Protein AF-A0A140LIT7-F1 (afdb_monomer)

Nearest PDB structures (foldseek):
  8ouo-assembly1_B  TM=9.540E-01  e=2.331E-11  Homo sapiens
  8ouo-assembly1_A  TM=9.708E-01  e=5.202E-11  Homo sapiens
  6nq0-assembly1_A  TM=9.451E-01  e=1.581E-10  Homo sapiens

Solvent-accessible surface area (backbone atoms only — not comparable to full-atom values): 8051 Å² total; per-residue (Å²): 135,86,79,90,81,84,84,71,87,75,78,80,79,56,64,70,60,55,54,53,50,56,51,51,55,50,52,52,53,49,56,52,52,52,50,53,54,51,27,62,7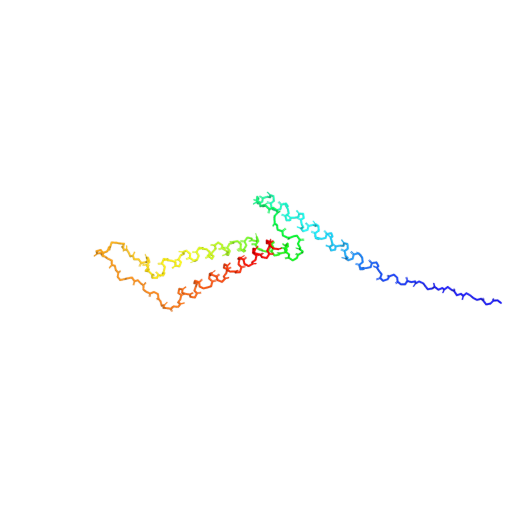6,67,76,52,81,95,74,64,56,91,44,78,71,43,51,52,50,50,56,51,56,69,26,72,64,48,49,49,52,54,53,47,43,55,50,50,56,61,54,44,61,40,55,38,90,78,34,62,71,53,100,47,90,49,82,92,73,48,67,85,64,61,78,72,66,88,60,58,62,57,52,54,49,51,52,44,50,50,54,48,51,50,51,50,51,51,52,52,64,42,71,108

Radius of gyration: 29.41 Å; Cα contacts (8 Å, |Δi|>4): 63; chains: 1; bounding box: 74×50×90 Å

Secondary structure (DSSP, 8-state):
-------------SHHHHHHHHHHHHHHHHHHHHHHHHHHHTT----S---HHHHHHHHHHTSHHHHHHHHHHHHHHHHHHHHSSSP---S---GGGPPPPP-PPTTHHHHHHHHHHHHHHHHHHHHHHHH-

Mean predicted aligned error: 12.33 Å

InterPro domains:
  IPR028798 Two pore channel protein 2 [PTHR46768] (1-128)

Organism: Mus musculus (NCBI:txid10090)

pLDDT: mean 79.19, std 14.29, range [39.69, 94.56]

Structure (mmCIF, N/CA/C/O backbone):
data_AF-A0A140LIT7-F1
#
_entry.id   AF-A0A140LIT7-F1
#
loop_
_atom_site.group_PDB
_atom_site.id
_atom_site.type_symbol
_atom_site.label_atom_id
_atom_site.label_alt_id
_atom_site.label_comp_id
_atom_site.label_asym_id
_atom_site.label_entity_id
_atom_site.label_seq_id
_atom_site.pdbx_PDB_ins_code
_atom_site.Cartn_x
_atom_site.Cartn_y
_atom_site.Cartn_z
_atom_site.occupancy
_atom_site.B_iso_or_equiv
_atom_site.auth_seq_id
_atom_site.auth_comp_id
_atom_site.auth_asym_id
_atom_site.auth_atom_id
_atom_site.pdbx_PDB_model_num
ATOM 1 N N . MET A 1 1 ? 48.992 -36.818 -58.466 1.00 42.44 1 MET A N 1
ATOM 2 C CA . MET A 1 1 ? 48.736 -35.624 -57.637 1.00 42.44 1 MET A CA 1
ATOM 3 C C . MET A 1 1 ? 47.280 -35.698 -57.217 1.00 42.44 1 MET A C 1
ATOM 5 O O . MET A 1 1 ? 46.411 -35.496 -58.051 1.00 42.44 1 MET A O 1
ATOM 9 N N . ALA A 1 2 ? 47.063 -36.179 -55.991 1.00 39.69 2 ALA A N 1
ATOM 10 C CA . ALA A 1 2 ? 45.768 -36.333 -55.324 1.00 39.69 2 ALA A CA 1
ATOM 11 C C . ALA A 1 2 ? 45.186 -34.932 -55.035 1.00 39.69 2 ALA A C 1
ATOM 13 O O . ALA A 1 2 ? 45.958 -34.030 -54.724 1.00 39.69 2 ALA A O 1
ATOM 14 N N . ALA A 1 3 ? 43.950 -34.651 -55.447 1.00 46.25 3 ALA A N 1
ATOM 15 C CA . ALA A 1 3 ? 42.675 -34.910 -54.761 1.00 46.25 3 ALA A CA 1
ATOM 16 C C . ALA A 1 3 ? 42.315 -33.785 -53.773 1.00 46.25 3 ALA A C 1
ATOM 18 O O . ALA A 1 3 ? 43.120 -33.406 -52.928 1.00 46.25 3 ALA A O 1
ATOM 19 N N . GLU A 1 4 ? 41.111 -33.245 -53.980 1.00 55.69 4 GLU A N 1
ATOM 20 C CA . GLU A 1 4 ? 40.442 -32.200 -53.207 1.00 55.69 4 GLU A CA 1
ATOM 21 C C . GLU A 1 4 ? 40.430 -32.457 -51.704 1.00 55.69 4 GLU A C 1
ATOM 23 O O . GLU A 1 4 ? 40.088 -33.553 -51.283 1.00 55.69 4 GLU A O 1
ATOM 28 N N . GLU A 1 5 ? 40.632 -31.399 -50.920 1.00 47.94 5 GLU A N 1
ATOM 29 C CA . GLU A 1 5 ? 40.141 -31.312 -49.545 1.00 47.94 5 GLU A CA 1
ATOM 30 C C . GLU A 1 5 ? 39.648 -29.871 -49.317 1.00 47.94 5 GLU A C 1
ATOM 32 O O . GLU A 1 5 ? 40.425 -28.962 -49.019 1.00 47.94 5 GLU A O 1
ATOM 37 N N . GLN A 1 6 ? 38.344 -29.642 -49.494 1.00 63.00 6 GLN A N 1
ATOM 38 C CA . GLN A 1 6 ? 37.673 -28.496 -48.881 1.00 63.00 6 GLN A CA 1
ATOM 39 C C . GLN A 1 6 ? 37.558 -28.731 -47.371 1.00 63.00 6 GLN A C 1
ATOM 41 O O . GLN A 1 6 ? 36.971 -29.740 -46.976 1.00 63.00 6 GLN A O 1
ATOM 46 N N . PRO A 1 7 ? 37.966 -27.790 -46.502 1.00 47.03 7 PRO A N 1
ATOM 47 C CA . PRO A 1 7 ? 37.536 -27.810 -45.124 1.00 47.03 7 PRO A CA 1
ATOM 48 C C . PRO A 1 7 ? 36.339 -26.873 -44.945 1.00 47.03 7 PRO A C 1
ATOM 50 O O . PRO A 1 7 ? 36.454 -25.654 -44.866 1.00 47.03 7 P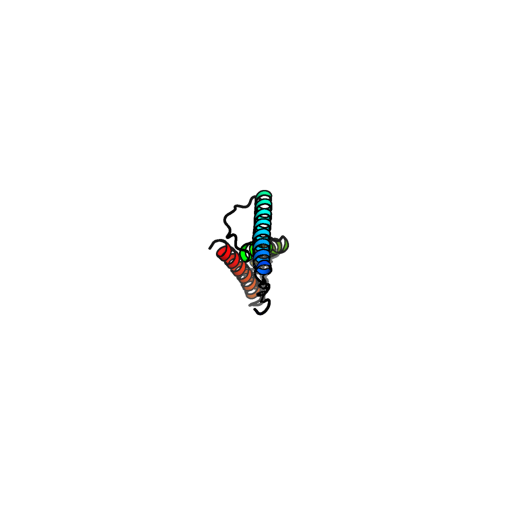RO A O 1
ATOM 53 N N . LEU A 1 8 ? 35.182 -27.523 -44.852 1.00 48.00 8 LEU A N 1
ATOM 54 C CA . LEU A 1 8 ? 34.275 -27.403 -43.715 1.00 48.00 8 LEU A CA 1
ATOM 55 C C . LEU A 1 8 ? 33.823 -25.989 -43.339 1.00 48.00 8 LEU A C 1
ATOM 57 O O . LEU A 1 8 ? 34.402 -25.311 -42.494 1.00 48.00 8 LEU A O 1
ATOM 61 N N . LEU A 1 9 ? 32.658 -25.665 -43.902 1.00 48.72 9 LEU A N 1
ATOM 62 C CA . LEU A 1 9 ? 31.570 -24.864 -43.344 1.00 48.72 9 LEU A CA 1
ATOM 63 C C . LEU A 1 9 ? 31.599 -24.858 -41.802 1.00 48.72 9 LEU A C 1
ATOM 65 O O . LEU A 1 9 ? 31.009 -25.705 -41.124 1.00 48.72 9 LEU A O 1
ATOM 69 N N . GLY A 1 10 ? 32.323 -23.877 -41.261 1.00 42.06 10 GLY A N 1
ATOM 70 C CA . GLY A 1 10 ? 32.333 -23.528 -39.854 1.00 42.06 10 GLY A CA 1
ATOM 71 C C . GLY A 1 10 ? 30.924 -23.129 -39.462 1.00 42.06 10 GLY A C 1
ATOM 72 O O . GLY A 1 10 ? 30.410 -22.091 -39.864 1.00 42.06 10 GLY A O 1
ATOM 73 N N . ARG A 1 11 ? 30.281 -24.021 -38.721 1.00 51.28 11 ARG A N 1
ATOM 74 C CA . ARG A 1 11 ? 28.965 -23.862 -38.126 1.00 51.28 11 ARG A CA 1
ATOM 75 C C . ARG A 1 11 ? 28.938 -22.598 -37.263 1.00 51.28 11 ARG A C 1
ATOM 77 O O . ARG A 1 11 ? 29.317 -22.645 -36.094 1.00 51.28 11 ARG A O 1
ATOM 84 N N . ASP A 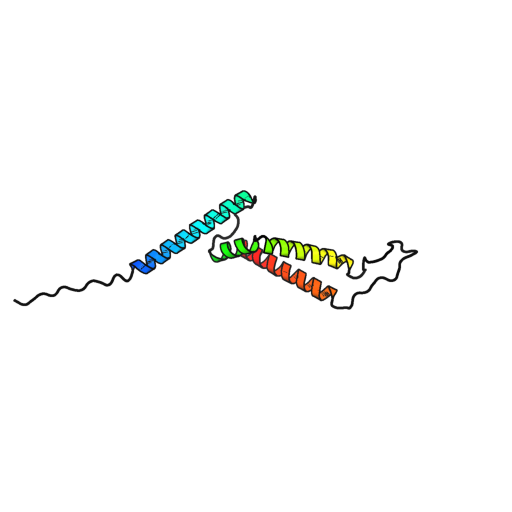1 12 ? 28.458 -21.502 -37.842 1.00 49.03 12 ASP A N 1
ATOM 85 C CA . ASP A 1 12 ? 28.126 -20.261 -37.148 1.00 49.03 12 ASP A CA 1
ATOM 86 C C . ASP A 1 12 ? 26.981 -20.537 -36.161 1.00 49.03 12 ASP A C 1
ATOM 88 O O . ASP A 1 12 ? 25.792 -20.506 -36.473 1.00 49.03 12 ASP A O 1
ATOM 92 N N . ARG A 1 13 ? 27.362 -20.953 -34.953 1.00 51.78 13 ARG A N 1
ATOM 93 C CA . ARG A 1 13 ? 26.491 -21.079 -33.778 1.00 51.78 13 ARG A CA 1
ATOM 94 C C . ARG A 1 13 ? 26.502 -19.784 -32.947 1.00 51.78 13 ARG A C 1
ATOM 96 O O . ARG A 1 13 ? 26.061 -19.812 -31.804 1.00 51.78 13 ARG A O 1
ATOM 103 N N . GLY A 1 14 ? 27.006 -18.673 -33.499 1.00 49.09 14 GLY A N 1
ATOM 104 C CA . GLY A 1 14 ? 27.176 -17.396 -32.796 1.00 49.09 14 GLY A CA 1
ATOM 105 C C . GLY A 1 14 ? 26.080 -16.367 -33.081 1.00 49.09 14 GLY A C 1
ATOM 106 O O . GLY A 1 14 ? 25.743 -15.578 -32.200 1.00 49.09 14 GLY A O 1
ATOM 107 N N . SER A 1 15 ? 25.461 -16.405 -34.265 1.00 52.78 15 SER A N 1
ATOM 108 C CA . SER A 1 15 ? 24.445 -15.417 -34.663 1.00 52.78 15 SER A CA 1
ATOM 109 C C . SER A 1 15 ? 23.175 -15.424 -33.788 1.00 52.78 15 SER A C 1
ATOM 111 O O . SER A 1 15 ? 22.635 -14.366 -33.467 1.00 52.78 15 SER A O 1
ATOM 113 N N . GLY A 1 16 ? 22.728 -16.595 -33.315 1.00 51.22 16 GLY A N 1
ATOM 114 C CA . GLY A 1 16 ? 21.489 -16.715 -32.529 1.00 51.22 16 GLY A CA 1
ATOM 115 C C . GLY A 1 16 ? 21.556 -16.099 -31.124 1.00 51.22 16 GLY A C 1
ATOM 116 O O . GLY A 1 16 ? 20.550 -15.608 -30.619 1.00 51.22 16 GLY A O 1
ATOM 117 N N . GLN A 1 17 ? 22.736 -16.080 -30.499 1.00 52.16 17 GLN A N 1
ATOM 118 C CA . GLN A 1 17 ? 22.905 -15.566 -29.136 1.00 52.16 17 GLN A CA 1
ATOM 119 C C . GLN A 1 17 ? 23.083 -14.039 -29.113 1.00 52.16 17 GLN A C 1
ATOM 121 O O . GLN A 1 17 ? 22.572 -13.377 -28.213 1.00 52.16 17 GLN A O 1
ATOM 126 N N . VAL A 1 18 ? 23.725 -13.469 -30.139 1.00 55.09 18 VAL A N 1
ATOM 127 C CA . VAL A 1 18 ? 23.879 -12.011 -30.300 1.00 55.09 18 VAL A CA 1
ATOM 128 C C . VAL A 1 18 ? 22.550 -11.350 -30.680 1.00 55.09 18 VAL A C 1
ATOM 130 O O . VAL A 1 18 ? 22.208 -10.310 -30.124 1.00 55.09 18 VAL A O 1
ATOM 133 N N . HIS A 1 19 ? 21.752 -11.983 -31.550 1.00 55.97 19 HIS A N 1
ATOM 134 C CA . HIS A 1 19 ? 20.404 -11.501 -31.876 1.00 55.97 19 HIS A CA 1
ATOM 135 C C . HIS A 1 19 ? 19.465 -11.515 -30.663 1.00 55.97 19 HIS A C 1
ATOM 137 O O . HIS A 1 19 ? 18.686 -10.583 -30.481 1.00 55.97 19 HIS A O 1
ATOM 143 N N . SER A 1 20 ? 19.554 -12.551 -29.821 1.00 61.50 20 SER A N 1
ATOM 144 C CA . SER A 1 20 ? 18.739 -12.645 -28.607 1.00 61.50 20 SER A CA 1
ATOM 145 C C . SER A 1 20 ? 19.114 -11.586 -27.565 1.00 61.50 20 SER A C 1
ATOM 147 O O . SER A 1 20 ? 18.227 -11.097 -26.873 1.00 61.50 20 SER A O 1
ATOM 149 N N . GLY A 1 21 ? 20.398 -11.225 -27.454 1.00 66.25 21 GLY A N 1
ATOM 150 C CA . GLY A 1 21 ? 20.858 -10.155 -26.559 1.00 66.25 21 GLY A CA 1
ATOM 151 C C . GLY A 1 21 ? 20.438 -8.765 -27.039 1.00 66.25 21 GLY A C 1
ATOM 152 O O . GLY A 1 21 ? 19.884 -7.994 -26.266 1.00 66.25 21 GLY A O 1
ATOM 153 N N . ALA A 1 22 ? 20.597 -8.481 -28.335 1.00 72.12 22 ALA A N 1
ATOM 154 C CA . ALA A 1 22 ? 20.180 -7.204 -28.918 1.00 72.12 22 ALA A CA 1
ATOM 155 C C . ALA A 1 22 ? 18.659 -6.978 -28.830 1.00 72.12 22 ALA A C 1
ATOM 157 O O . ALA A 1 22 ? 18.214 -5.855 -28.603 1.00 72.12 22 ALA A O 1
ATOM 158 N N . ALA A 1 23 ? 17.861 -8.041 -28.973 1.00 75.62 23 ALA A N 1
ATOM 159 C CA . ALA A 1 23 ? 16.414 -7.970 -28.782 1.00 75.62 23 ALA A CA 1
ATOM 160 C C . ALA A 1 23 ? 16.037 -7.670 -27.319 1.00 75.62 23 ALA A C 1
ATOM 162 O O . ALA A 1 23 ? 15.164 -6.840 -27.082 1.00 75.62 23 ALA A O 1
ATOM 163 N N . ALA A 1 24 ? 16.720 -8.287 -26.348 1.00 75.94 24 ALA A N 1
ATOM 164 C CA . ALA A 1 24 ? 16.489 -8.030 -24.927 1.00 75.94 24 ALA A CA 1
ATOM 165 C C . ALA A 1 24 ? 16.862 -6.589 -24.530 1.00 75.94 24 ALA A C 1
ATOM 167 O O . ALA A 1 24 ? 16.095 -5.923 -23.840 1.00 75.94 24 ALA A O 1
ATOM 168 N N . ASP A 1 25 ? 17.990 -6.071 -25.022 1.00 80.81 25 ASP A N 1
ATOM 169 C CA . ASP A 1 25 ? 18.402 -4.681 -24.780 1.00 80.81 25 ASP A CA 1
ATOM 170 C C . ASP A 1 25 ? 17.421 -3.673 -25.404 1.00 80.81 25 ASP A C 1
ATOM 172 O O . ASP A 1 25 ? 17.134 -2.618 -24.828 1.00 80.81 25 ASP A O 1
ATOM 176 N N . GLN A 1 26 ? 16.862 -4.009 -26.571 1.00 86.31 26 GLN A N 1
ATOM 177 C CA . GLN A 1 26 ? 15.830 -3.206 -27.220 1.00 86.31 26 GLN A CA 1
ATOM 178 C C . GLN A 1 26 ? 14.516 -3.212 -26.424 1.00 86.31 26 GLN A C 1
ATOM 180 O O . GLN A 1 26 ? 13.902 -2.155 -26.279 1.00 86.31 26 GLN A O 1
ATOM 185 N N . GLU A 1 27 ? 14.090 -4.357 -25.881 1.00 85.50 27 GLU A N 1
ATOM 186 C CA . GLU A 1 27 ? 12.912 -4.432 -25.003 1.00 85.50 27 GLU A CA 1
ATOM 187 C C . GLU A 1 27 ? 13.094 -3.597 -23.729 1.00 85.50 27 GLU A C 1
ATOM 189 O O . GLU A 1 27 ? 12.194 -2.837 -23.370 1.00 85.50 27 GLU A O 1
ATOM 194 N N . LEU A 1 28 ? 14.278 -3.629 -23.108 1.00 84.44 28 LEU A N 1
ATOM 195 C CA . LEU A 1 28 ? 14.582 -2.789 -21.943 1.00 84.44 28 LEU A CA 1
ATOM 196 C C . LEU A 1 28 ? 14.528 -1.291 -22.269 1.00 84.44 28 LEU A C 1
ATOM 198 O O . LEU A 1 28 ? 13.980 -0.510 -21.488 1.00 84.44 28 LEU A O 1
ATOM 202 N N . CYS A 1 29 ? 15.041 -0.884 -23.436 1.00 86.75 29 CYS A N 1
ATOM 203 C CA . CYS A 1 29 ? 14.913 0.497 -23.910 1.00 86.75 29 CYS A CA 1
ATOM 204 C C . CYS A 1 29 ? 13.446 0.918 -24.076 1.00 86.75 29 CYS A C 1
ATOM 206 O O . CYS A 1 29 ? 13.086 2.052 -23.749 1.00 86.75 29 CYS A O 1
ATOM 208 N N . ILE A 1 30 ? 12.593 0.019 -24.577 1.00 89.31 30 ILE A N 1
ATOM 209 C CA . ILE A 1 30 ? 11.160 0.282 -24.746 1.00 89.31 30 ILE A CA 1
ATOM 210 C C . ILE A 1 30 ? 10.478 0.423 -23.381 1.00 89.31 30 ILE A C 1
ATOM 212 O O . ILE A 1 30 ? 9.758 1.399 -23.167 1.00 89.31 30 ILE A O 1
ATOM 216 N N . ASP A 1 31 ? 10.730 -0.494 -22.446 1.00 87.69 31 ASP A N 1
ATOM 217 C CA . ASP A 1 31 ? 10.145 -0.450 -21.101 1.00 87.69 31 ASP A CA 1
ATOM 218 C C . ASP A 1 31 ? 10.530 0.831 -20.354 1.00 87.69 31 ASP A C 1
ATOM 220 O O . ASP A 1 31 ? 9.683 1.485 -19.738 1.00 87.69 31 ASP A O 1
ATOM 224 N N . GLN A 1 32 ? 11.791 1.246 -20.472 1.00 88.69 32 GLN A N 1
ATOM 225 C CA . GLN A 1 32 ? 12.268 2.500 -19.903 1.00 88.69 32 GLN A CA 1
ATOM 226 C C . GLN A 1 32 ? 11.545 3.716 -20.506 1.00 88.69 32 GLN A C 1
ATOM 228 O O . GLN A 1 32 ? 11.108 4.607 -19.773 1.00 88.69 32 GLN A O 1
ATOM 233 N N . ALA A 1 33 ? 11.391 3.760 -21.834 1.00 91.00 33 ALA A N 1
ATOM 234 C CA . ALA A 1 33 ? 10.699 4.854 -22.512 1.00 91.00 33 ALA A CA 1
ATOM 235 C C . ALA A 1 33 ? 9.224 4.952 -22.086 1.00 91.00 33 ALA A C 1
ATOM 237 O O . ALA A 1 33 ? 8.721 6.053 -21.851 1.00 91.00 33 ALA A O 1
ATOM 238 N N . VAL A 1 34 ? 8.541 3.812 -21.937 1.00 89.75 34 VAL A N 1
ATOM 239 C CA . VAL A 1 34 ? 7.152 3.756 -21.459 1.00 89.75 34 VAL A CA 1
ATOM 240 C C . VAL A 1 34 ? 7.039 4.315 -20.042 1.00 89.75 34 VAL A C 1
ATOM 242 O O . VAL A 1 34 ? 6.170 5.152 -19.790 1.00 89.75 34 VAL A O 1
ATOM 245 N N . VAL A 1 35 ? 7.934 3.909 -19.137 1.00 87.69 35 VAL A N 1
ATOM 246 C CA . VAL A 1 35 ? 7.937 4.388 -17.747 1.00 87.69 35 VAL A CA 1
ATOM 247 C C . VAL A 1 35 ? 8.164 5.900 -17.671 1.00 87.69 35 VAL A C 1
ATOM 249 O O . VAL A 1 35 ? 7.452 6.577 -16.937 1.00 87.69 35 VAL A O 1
ATOM 252 N N . PHE A 1 36 ? 9.067 6.469 -18.474 1.00 88.62 36 PHE A N 1
ATOM 253 C CA . PHE A 1 36 ? 9.279 7.923 -18.493 1.00 88.62 36 PHE A CA 1
ATOM 254 C C . PHE A 1 36 ? 8.066 8.711 -18.983 1.00 88.62 36 PHE A C 1
ATOM 256 O O . PHE A 1 36 ? 7.754 9.767 -18.431 1.00 88.62 36 PHE A O 1
ATOM 263 N N . ILE A 1 37 ? 7.367 8.211 -20.004 1.00 91.06 37 ILE A N 1
ATOM 264 C CA . ILE A 1 37 ? 6.137 8.848 -20.484 1.00 91.06 37 ILE A CA 1
ATOM 265 C C . ILE A 1 37 ? 5.054 8.773 -19.401 1.00 91.06 37 ILE A C 1
ATOM 267 O O . ILE A 1 37 ? 4.373 9.765 -19.140 1.00 91.06 37 ILE A O 1
ATOM 271 N N . GLU A 1 38 ? 4.904 7.622 -18.745 1.00 89.62 38 GLU A N 1
ATOM 272 C CA . GLU A 1 38 ? 3.928 7.443 -17.670 1.00 89.62 38 GLU A CA 1
ATOM 273 C C . GLU A 1 38 ? 4.226 8.347 -16.463 1.00 89.62 38 GLU A C 1
ATOM 275 O O . GLU A 1 38 ? 3.312 8.981 -15.929 1.00 89.62 38 GLU A O 1
ATOM 280 N N . ASP A 1 39 ? 5.497 8.479 -16.086 1.00 88.88 39 ASP A N 1
ATOM 281 C CA . ASP A 1 39 ? 5.951 9.364 -15.012 1.00 88.88 39 ASP A CA 1
ATOM 282 C C . ASP A 1 39 ? 5.701 10.835 -15.337 1.00 88.88 39 ASP A C 1
ATOM 284 O O . ASP A 1 39 ? 5.239 11.586 -14.475 1.00 88.88 39 ASP A O 1
ATOM 288 N N . ALA A 1 40 ? 5.929 11.242 -16.588 1.00 90.19 40 ALA A N 1
ATOM 289 C CA . ALA A 1 40 ? 5.641 12.595 -17.048 1.00 90.19 40 ALA A CA 1
ATOM 290 C C . ALA A 1 40 ? 4.138 12.914 -16.992 1.00 90.19 40 ALA A C 1
ATOM 292 O O . ALA A 1 40 ? 3.755 14.002 -16.566 1.00 90.19 40 ALA A O 1
ATOM 293 N N . ILE A 1 41 ? 3.277 11.959 -17.365 1.00 90.94 41 ILE A N 1
ATOM 294 C CA . ILE A 1 41 ? 1.814 12.114 -17.291 1.00 90.94 41 ILE A CA 1
ATOM 295 C C . ILE A 1 41 ? 1.339 12.182 -15.834 1.00 90.94 41 ILE A C 1
ATOM 297 O O . ILE A 1 41 ? 0.411 12.925 -15.514 1.00 90.94 41 ILE A O 1
ATOM 301 N N . LYS A 1 42 ? 1.959 11.401 -14.945 1.00 86.94 42 LYS A N 1
ATOM 302 C CA . LYS A 1 42 ? 1.563 11.281 -13.535 1.00 86.94 42 LYS A CA 1
ATOM 303 C C . LYS A 1 42 ? 2.364 12.186 -12.588 1.00 86.94 42 LYS A C 1
ATOM 305 O O . LYS A 1 42 ? 2.239 12.042 -11.374 1.00 86.94 42 LYS A O 1
ATOM 310 N N . TYR A 1 43 ? 3.133 13.135 -13.128 1.00 87.06 43 TYR A N 1
ATOM 311 C CA . TYR A 1 43 ? 3.932 14.119 -12.383 1.00 87.06 43 TYR A CA 1
ATOM 312 C C . TYR A 1 43 ? 4.880 13.499 -11.347 1.00 87.06 43 TYR A C 1
ATOM 314 O O . TYR A 1 43 ? 4.990 13.976 -10.215 1.00 87.06 43 TYR A O 1
ATOM 322 N N . ARG A 1 44 ? 5.573 12.425 -11.725 1.00 83.50 44 ARG A N 1
ATOM 323 C CA . ARG A 1 44 ? 6.518 11.728 -10.852 1.00 83.50 44 ARG A CA 1
ATOM 324 C C . ARG A 1 44 ? 7.970 12.017 -11.241 1.00 83.50 44 ARG A C 1
ATOM 326 O O . ARG A 1 44 ? 8.296 12.204 -12.407 1.00 83.50 44 ARG A O 1
ATOM 333 N N . SER A 1 45 ? 8.849 12.071 -10.242 1.00 82.62 45 SER A N 1
ATOM 334 C CA . SER A 1 45 ? 10.288 12.285 -10.418 1.00 82.62 45 SER A CA 1
ATOM 335 C C . SER A 1 45 ? 11.033 11.010 -10.833 1.00 82.62 45 SER A C 1
ATOM 337 O O . SER A 1 45 ? 10.794 9.942 -10.272 1.00 82.62 45 SER A O 1
ATOM 339 N N . ILE A 1 46 ? 12.023 11.156 -11.717 1.00 78.31 46 ILE A N 1
ATOM 340 C CA . ILE A 1 46 ? 12.857 10.069 -12.253 1.00 78.31 46 ILE A CA 1
ATOM 341 C C . ILE A 1 46 ? 14.050 9.802 -11.316 1.00 78.31 46 ILE A C 1
ATOM 343 O O . ILE A 1 46 ? 15.175 10.206 -11.596 1.00 78.31 46 ILE A O 1
ATOM 347 N N . TYR A 1 47 ? 13.804 9.187 -10.158 1.00 72.81 47 TYR A N 1
ATOM 348 C CA . TYR A 1 47 ? 14.856 8.859 -9.176 1.00 72.81 47 TYR A CA 1
ATOM 349 C C . TYR A 1 47 ? 14.851 7.372 -8.770 1.00 72.81 47 TYR A C 1
ATOM 351 O O . TYR A 1 47 ? 15.200 7.035 -7.643 1.00 72.81 47 TYR A O 1
ATOM 359 N N . HIS A 1 48 ? 14.436 6.484 -9.680 1.00 76.38 48 HIS A N 1
ATOM 360 C CA . HIS A 1 48 ? 14.361 5.035 -9.461 1.00 76.38 48 HIS A CA 1
ATOM 361 C C . HIS A 1 48 ? 15.447 4.279 -10.250 1.00 76.38 48 HIS A C 1
ATOM 363 O O . HIS A 1 48 ? 15.902 4.729 -11.304 1.00 76.38 48 HIS A O 1
ATOM 369 N N . ARG A 1 49 ? 15.868 3.107 -9.756 1.00 76.06 49 ARG A N 1
ATOM 370 C CA . ARG A 1 49 ? 16.853 2.235 -10.424 1.00 76.06 49 ARG A CA 1
ATOM 371 C C . ARG A 1 49 ? 16.272 1.622 -11.711 1.00 76.06 49 ARG A C 1
ATOM 373 O O . ARG A 1 49 ? 15.217 0.993 -11.670 1.00 76.06 49 ARG A O 1
ATOM 380 N N . MET A 1 50 ? 16.986 1.742 -12.834 1.00 75.94 50 MET A N 1
ATOM 381 C CA . MET A 1 50 ? 16.570 1.275 -14.175 1.00 75.94 50 MET A CA 1
ATOM 382 C C . MET A 1 50 ? 17.002 -0.172 -14.490 1.00 75.94 50 MET A C 1
ATOM 384 O O . MET A 1 50 ? 17.569 -0.457 -15.540 1.00 75.94 50 MET A O 1
ATOM 388 N N . ASP A 1 51 ? 16.785 -1.093 -13.555 1.00 80.94 51 ASP A N 1
ATOM 389 C CA . ASP A 1 51 ? 17.041 -2.524 -13.779 1.00 80.94 51 ASP A CA 1
ATOM 390 C C . ASP A 1 51 ? 15.755 -3.219 -14.262 1.00 80.94 51 ASP A C 1
ATOM 392 O O . ASP A 1 51 ? 14.661 -2.811 -13.865 1.00 80.94 51 ASP A O 1
ATOM 396 N N . ALA A 1 52 ? 15.853 -4.288 -15.056 1.00 76.31 52 ALA A N 1
ATOM 397 C CA . ALA A 1 52 ? 14.692 -4.988 -15.630 1.00 76.31 52 ALA A CA 1
ATOM 398 C C . ALA A 1 52 ? 13.684 -5.427 -14.549 1.00 76.31 52 ALA A C 1
ATOM 400 O O . ALA A 1 52 ? 12.474 -5.220 -14.657 1.00 76.31 52 ALA A O 1
ATOM 401 N N . GLY A 1 53 ? 14.201 -5.974 -13.443 1.00 79.88 53 GLY A N 1
ATOM 402 C CA . GLY A 1 53 ? 13.385 -6.362 -12.290 1.00 79.88 53 GLY A CA 1
ATOM 403 C C . GLY A 1 53 ? 12.821 -5.170 -11.510 1.00 79.88 53 GLY A C 1
ATOM 404 O O . GLY A 1 53 ? 11.732 -5.268 -10.947 1.00 79.88 53 GLY A O 1
ATOM 405 N N . SER A 1 54 ? 13.531 -4.040 -11.500 1.00 80.56 54 SER A N 1
ATOM 406 C CA . SER A 1 54 ? 13.103 -2.811 -10.823 1.00 80.56 54 SER A CA 1
ATOM 407 C C . SER A 1 54 ? 11.952 -2.138 -11.573 1.00 80.56 54 SER A C 1
ATOM 409 O O . SER A 1 54 ? 10.946 -1.800 -10.957 1.00 80.56 54 SER A O 1
ATOM 411 N N . LEU A 1 55 ? 12.035 -2.046 -12.906 1.00 82.25 55 LEU A N 1
ATOM 412 C CA . LEU A 1 55 ? 10.958 -1.522 -13.757 1.00 82.25 55 LEU A CA 1
ATOM 413 C C . LEU A 1 55 ? 9.682 -2.364 -13.636 1.00 82.25 55 LEU A C 1
ATOM 415 O O . LEU A 1 55 ? 8.580 -1.821 -13.531 1.00 82.25 55 LEU A O 1
ATOM 419 N N . TRP A 1 56 ? 9.816 -3.693 -13.585 1.00 83.19 56 TRP A N 1
ATOM 420 C CA . TRP A 1 56 ? 8.669 -4.576 -13.377 1.00 83.19 56 TRP A CA 1
ATOM 421 C C . TRP A 1 56 ? 8.009 -4.353 -12.009 1.00 83.19 56 TRP A C 1
ATOM 423 O O . TRP A 1 56 ? 6.787 -4.191 -11.928 1.00 83.19 56 TRP A O 1
ATOM 433 N N . LEU A 1 57 ? 8.815 -4.288 -10.942 1.00 82.81 57 LEU A N 1
ATOM 434 C CA . LEU A 1 57 ? 8.337 -4.031 -9.583 1.00 82.81 57 LEU A CA 1
ATOM 435 C C . LEU A 1 57 ? 7.666 -2.657 -9.480 1.00 82.81 57 LEU A C 1
ATOM 437 O O . LEU A 1 57 ? 6.599 -2.540 -8.885 1.00 82.81 57 LEU A O 1
ATOM 441 N N . TYR A 1 58 ? 8.258 -1.643 -10.106 1.00 83.81 58 TYR A N 1
ATOM 442 C CA . TYR A 1 58 ? 7.751 -0.280 -10.175 1.00 83.81 58 TYR A CA 1
ATOM 443 C C . TYR A 1 58 ? 6.374 -0.214 -10.843 1.00 83.81 58 TYR A C 1
ATOM 445 O O . TYR A 1 58 ? 5.427 0.373 -10.308 1.00 83.81 58 TYR A O 1
ATOM 453 N N . ARG A 1 59 ? 6.229 -0.891 -11.987 1.00 84.12 59 ARG A N 1
ATOM 454 C CA . ARG A 1 59 ? 4.971 -0.942 -12.738 1.00 84.12 59 ARG A CA 1
ATOM 455 C C . ARG A 1 59 ? 3.881 -1.699 -11.978 1.00 84.12 59 ARG A C 1
ATOM 457 O O . ARG A 1 59 ? 2.718 -1.298 -12.001 1.00 84.12 59 ARG A O 1
ATOM 464 N N . TRP A 1 60 ? 4.248 -2.761 -11.258 1.00 84.19 60 TRP A N 1
ATOM 465 C CA . TRP A 1 60 ? 3.330 -3.477 -10.371 1.00 84.19 60 TRP A CA 1
ATOM 466 C C . TRP A 1 60 ? 2.920 -2.625 -9.163 1.00 84.19 60 TRP A C 1
ATOM 468 O O . TRP A 1 60 ? 1.727 -2.475 -8.896 1.00 84.19 60 TRP A O 1
ATOM 478 N N . TYR A 1 61 ? 3.888 -1.999 -8.491 1.00 86.31 61 TYR A N 1
ATOM 479 C CA . TYR A 1 61 ? 3.677 -1.139 -7.328 1.00 86.31 61 TYR A CA 1
ATOM 480 C C . TYR A 1 61 ? 2.745 0.032 -7.644 1.00 86.31 61 TYR A C 1
ATOM 482 O O . TYR A 1 61 ? 1.828 0.339 -6.881 1.00 86.31 61 TYR A O 1
ATOM 490 N N . TYR A 1 62 ? 2.935 0.654 -8.808 1.00 85.06 62 TYR A N 1
ATOM 491 C CA . TYR A 1 6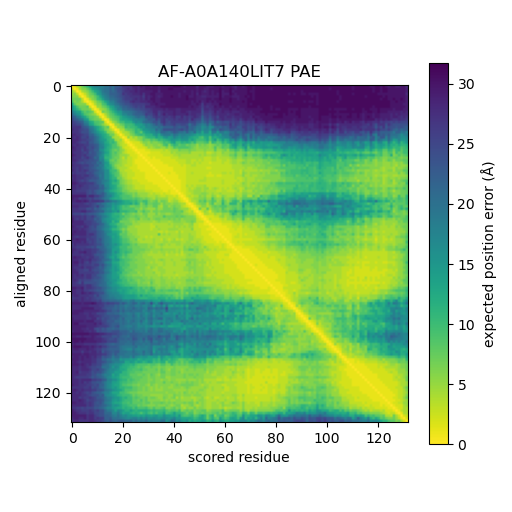2 ? 2.118 1.781 -9.235 1.00 85.06 62 TYR A CA 1
ATOM 492 C C . TYR A 1 62 ? 0.844 1.395 -9.9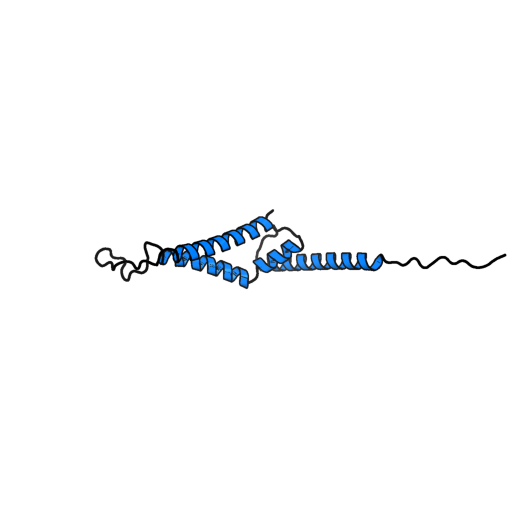87 1.00 85.06 62 TYR A C 1
ATOM 494 O O . TYR A 1 62 ? 0.117 2.272 -10.463 1.00 85.06 62 TYR A O 1
ATOM 502 N N . SER A 1 63 ? 0.526 0.102 -10.051 1.00 87.31 63 SER A N 1
ATOM 503 C CA . SER A 1 63 ? -0.751 -0.356 -10.579 1.00 87.31 63 SER A CA 1
ATOM 504 C C . SER A 1 63 ? -1.918 0.206 -9.759 1.00 87.31 63 SER A C 1
ATOM 506 O O . SER A 1 63 ? -1.847 0.363 -8.537 1.00 87.31 63 SER A O 1
ATOM 508 N N . ASN A 1 64 ? -3.043 0.465 -10.432 1.00 89.12 64 ASN A N 1
ATOM 509 C CA . ASN A 1 64 ? -4.260 0.954 -9.776 1.00 89.12 64 ASN A CA 1
ATOM 510 C C . ASN A 1 64 ? -4.730 0.031 -8.642 1.00 89.12 64 ASN A C 1
ATOM 512 O O . ASN A 1 64 ? -5.331 0.494 -7.676 1.00 89.12 64 ASN A O 1
ATOM 516 N N . VAL A 1 65 ? -4.477 -1.275 -8.758 1.00 88.75 65 VAL A N 1
ATOM 517 C CA . VAL A 1 65 ? -4.855 -2.255 -7.737 1.00 88.75 65 VAL A CA 1
ATOM 518 C C . VAL A 1 65 ? -3.982 -2.088 -6.498 1.00 88.75 65 VAL A C 1
ATOM 520 O O . VAL A 1 65 ? -4.528 -1.901 -5.416 1.00 88.75 65 VAL A O 1
ATOM 523 N N . CYS A 1 66 ? -2.653 -2.074 -6.647 1.00 88.19 66 CYS A N 1
ATOM 524 C CA . CYS A 1 66 ? -1.734 -1.892 -5.521 1.00 88.19 66 CYS A CA 1
ATOM 525 C C . CYS A 1 66 ? -1.965 -0.558 -4.802 1.00 88.19 66 CYS A C 1
ATOM 527 O O . CYS A 1 66 ? -2.067 -0.540 -3.578 1.00 88.19 66 CYS A O 1
ATOM 529 N N . GLN A 1 67 ? -2.161 0.538 -5.542 1.00 90.19 67 GLN A N 1
ATOM 530 C CA . GLN A 1 67 ? -2.479 1.836 -4.939 1.00 90.19 67 GLN A CA 1
ATOM 531 C C . GLN A 1 67 ? -3.801 1.826 -4.161 1.00 90.19 67 GLN A C 1
ATOM 533 O O . GL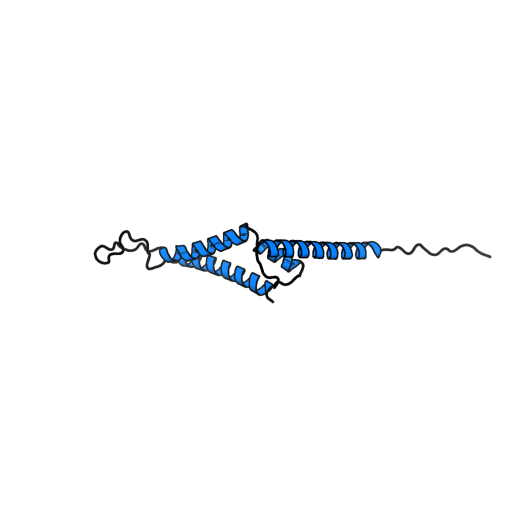N A 1 67 ? -3.870 2.360 -3.055 1.00 90.19 67 GLN A O 1
ATOM 538 N N . ARG A 1 68 ? -4.857 1.208 -4.711 1.00 94.38 68 ARG A N 1
ATOM 539 C CA . ARG A 1 68 ? -6.145 1.081 -4.008 1.00 94.38 68 ARG A CA 1
ATOM 540 C C . ARG A 1 68 ? -6.021 0.231 -2.754 1.00 94.38 68 ARG A C 1
ATOM 542 O O . ARG A 1 68 ? -6.607 0.589 -1.741 1.00 94.38 68 ARG A O 1
ATOM 549 N N . VAL A 1 69 ? -5.266 -0.865 -2.817 1.00 91.81 69 VAL A N 1
ATOM 550 C CA . VAL A 1 69 ? -5.010 -1.725 -1.657 1.00 91.81 69 VAL A CA 1
ATOM 551 C C . VAL A 1 69 ? -4.264 -0.944 -0.578 1.00 91.81 69 VAL A C 1
ATOM 553 O O . VAL A 1 69 ? -4.709 -0.943 0.561 1.00 91.81 69 VAL A O 1
ATOM 556 N N . LEU A 1 70 ? -3.205 -0.206 -0.921 1.00 91.56 70 LEU A N 1
ATOM 557 C CA . LEU A 1 70 ? -2.484 0.641 0.038 1.00 91.56 70 LEU A CA 1
ATOM 558 C C . LEU A 1 70 ? -3.398 1.696 0.674 1.00 91.56 70 LEU A C 1
ATOM 560 O O . LEU A 1 70 ? -3.422 1.833 1.895 1.00 91.56 70 LEU A O 1
ATOM 564 N N . GLY A 1 71 ? -4.204 2.390 -0.134 1.00 93.25 71 GLY A N 1
ATOM 565 C CA . GLY A 1 71 ? -5.202 3.338 0.367 1.00 93.25 71 GLY A CA 1
ATOM 566 C C . GLY A 1 71 ? -6.230 2.681 1.293 1.00 93.25 71 GLY A C 1
ATOM 567 O O . GLY A 1 71 ? -6.591 3.246 2.322 1.00 93.25 71 GLY A O 1
ATOM 568 N N . PHE A 1 72 ? -6.657 1.460 0.968 1.00 94.19 72 PHE A N 1
ATOM 569 C CA . PHE A 1 72 ? -7.563 0.676 1.799 1.00 94.19 72 PHE A CA 1
ATOM 570 C C . PHE A 1 72 ? -6.925 0.256 3.129 1.00 94.19 72 PHE A C 1
ATOM 572 O O . PHE A 1 72 ? -7.584 0.350 4.156 1.00 94.19 72 PHE A O 1
ATOM 579 N N . ILE A 1 73 ? -5.649 -0.141 3.146 1.00 94.00 73 ILE A N 1
ATOM 580 C CA . ILE A 1 73 ? -4.923 -0.468 4.385 1.00 94.00 73 ILE A CA 1
ATOM 581 C C . ILE A 1 73 ? -4.766 0.773 5.276 1.00 94.00 73 ILE A C 1
ATOM 583 O O . ILE A 1 73 ? -4.984 0.684 6.483 1.00 94.00 73 ILE A O 1
ATOM 587 N N . ILE A 1 74 ? -4.468 1.945 4.696 1.00 94.12 74 ILE A N 1
ATOM 588 C CA . ILE A 1 74 ? -4.447 3.222 5.435 1.00 94.12 74 ILE A CA 1
ATOM 589 C C . ILE A 1 74 ? -5.828 3.515 6.034 1.00 94.12 74 ILE A C 1
ATOM 591 O O . ILE A 1 74 ? -5.950 3.866 7.203 1.00 94.12 74 ILE A O 1
ATOM 595 N N . PHE A 1 75 ? -6.890 3.351 5.251 1.00 94.56 75 PHE A N 1
ATOM 596 C CA . PHE A 1 75 ? -8.246 3.519 5.760 1.00 94.56 75 PHE A CA 1
ATOM 597 C C . PHE A 1 75 ? -8.559 2.528 6.895 1.00 94.56 75 PHE A C 1
ATOM 599 O O . PHE A 1 75 ? -9.144 2.915 7.905 1.00 94.56 75 PHE A O 1
ATOM 606 N N . LEU A 1 76 ? -8.124 1.272 6.757 1.00 93.00 76 LEU A N 1
ATOM 607 C CA . LEU A 1 76 ? -8.344 0.207 7.731 1.00 93.00 76 LEU A CA 1
ATOM 608 C C . LEU A 1 76 ? -7.647 0.497 9.068 1.00 93.00 76 LEU A C 1
ATOM 610 O O . LEU A 1 76 ? -8.270 0.343 10.113 1.00 93.00 76 LEU A O 1
ATOM 614 N N . ILE A 1 77 ? -6.394 0.961 9.058 1.00 92.56 77 ILE A N 1
ATOM 615 C CA . ILE A 1 77 ? -5.688 1.305 10.303 1.00 92.56 77 ILE A CA 1
ATOM 616 C C . ILE A 1 77 ? -6.324 2.522 10.993 1.00 92.56 77 ILE A C 1
ATOM 618 O O . ILE A 1 77 ? -6.470 2.544 12.211 1.00 92.56 77 ILE A O 1
ATOM 622 N N . LEU A 1 78 ? -6.787 3.509 10.220 1.00 92.44 78 LEU A N 1
ATOM 623 C CA . LEU A 1 78 ? -7.446 4.693 10.774 1.00 92.44 78 LEU A CA 1
ATOM 624 C C . LEU A 1 78 ? -8.827 4.372 11.357 1.00 92.44 78 LEU A C 1
ATOM 626 O O . LEU A 1 78 ? -9.196 4.940 12.384 1.00 92.44 78 LEU A O 1
ATOM 630 N N . ILE A 1 79 ? -9.597 3.472 10.734 1.00 91.44 79 ILE A N 1
ATOM 631 C CA . ILE A 1 79 ? -10.902 3.075 11.278 1.00 91.44 79 ILE A CA 1
ATOM 632 C C . ILE A 1 79 ? -10.759 2.167 12.506 1.00 91.44 79 ILE A C 1
ATOM 634 O O . ILE A 1 79 ? -11.602 2.217 13.403 1.00 91.44 79 ILE A O 1
ATOM 638 N N . LEU A 1 80 ? -9.678 1.382 12.581 1.00 90.56 80 LEU A N 1
ATOM 639 C CA . LEU A 1 80 ? -9.384 0.513 13.721 1.00 90.56 80 LEU A CA 1
ATOM 640 C C . LEU A 1 80 ? -9.249 1.309 15.027 1.00 90.56 80 LEU A C 1
ATOM 642 O O . LEU A 1 80 ? -9.770 0.876 16.054 1.00 90.56 80 LEU A O 1
ATOM 646 N N . ALA A 1 81 ? -8.703 2.528 14.963 1.00 88.25 81 ALA A N 1
ATOM 647 C CA . ALA A 1 81 ? -8.607 3.443 16.102 1.00 88.25 81 ALA A CA 1
ATOM 648 C C . ALA A 1 81 ? -9.970 3.798 16.740 1.00 88.25 81 ALA A C 1
ATOM 650 O O . ALA A 1 81 ? -10.034 4.143 17.917 1.00 88.25 81 ALA A O 1
ATOM 651 N N . PHE A 1 82 ? -11.084 3.703 16.000 1.00 87.38 82 PHE A N 1
ATOM 652 C CA . PHE A 1 82 ? -12.425 3.903 16.571 1.00 87.38 82 PHE A CA 1
ATOM 653 C C . PHE A 1 82 ? -12.941 2.672 17.332 1.00 87.38 82 PHE A C 1
ATOM 655 O O . PHE A 1 82 ? -13.831 2.804 18.179 1.00 87.38 82 PHE A O 1
ATOM 662 N N . VAL A 1 83 ? -12.421 1.486 17.006 1.00 86.19 83 VAL A N 1
ATOM 663 C CA . VAL A 1 83 ? -12.808 0.191 17.587 1.00 86.19 83 VAL A CA 1
ATOM 664 C C . VAL A 1 83 ? -11.939 -0.158 18.796 1.00 86.19 83 VAL A C 1
ATOM 666 O O . VAL A 1 83 ? -12.432 -0.778 19.738 1.00 86.19 83 VAL A O 1
ATOM 669 N N . GLU A 1 84 ? -10.669 0.243 18.779 1.00 84.81 84 GLU A N 1
ATOM 670 C CA . GLU A 1 84 ? -9.718 0.037 19.873 1.00 84.81 84 GLU A CA 1
ATOM 671 C C . GLU A 1 84 ? -10.135 0.707 21.182 1.00 84.81 84 GLU A C 1
ATOM 673 O O . GLU A 1 84 ? -10.962 1.613 21.211 1.00 84.81 84 GLU A O 1
ATOM 678 N N . VAL A 1 85 ? -9.565 0.238 22.295 1.00 80.38 85 VAL A N 1
ATOM 679 C CA . VAL A 1 85 ? -9.865 0.765 23.630 1.00 80.38 85 VAL A CA 1
ATOM 680 C C . VAL A 1 85 ? -9.095 2.076 23.848 1.00 80.38 85 VAL A C 1
ATOM 682 O O . VAL A 1 85 ? -7.867 2.057 23.798 1.00 80.38 85 VAL A O 1
ATOM 685 N N . PRO A 1 86 ? -9.766 3.199 24.177 1.00 75.12 86 PRO A N 1
ATOM 686 C CA . PRO A 1 86 ? -11.200 3.343 24.446 1.00 75.12 86 PRO A CA 1
ATOM 687 C C . PRO A 1 86 ? -12.060 3.420 23.172 1.00 75.12 86 PRO A C 1
ATOM 689 O O . PRO A 1 86 ? -11.893 4.327 22.360 1.00 75.12 86 PRO A O 1
ATOM 692 N N . SER A 1 87 ? -13.063 2.538 23.053 1.00 77.31 87 SER A N 1
ATOM 693 C CA . SER A 1 87 ? -13.908 2.475 21.853 1.00 77.31 87 SER A CA 1
ATOM 694 C C . SER A 1 87 ? -14.696 3.772 21.667 1.00 77.31 87 SER A C 1
ATOM 696 O O . SER A 1 87 ? -15.403 4.214 22.583 1.00 77.31 87 SER A O 1
ATOM 698 N N . SER A 1 88 ? -14.660 4.338 20.463 1.00 80.31 88 SER A N 1
ATOM 699 C CA . SER A 1 88 ? -15.422 5.542 20.099 1.00 80.31 88 SER A CA 1
ATOM 700 C C . SER A 1 88 ? -16.882 5.243 19.725 1.00 80.31 88 SER A C 1
ATOM 702 O O . SER A 1 88 ? -17.675 6.157 19.506 1.00 80.31 88 SER A O 1
ATOM 704 N N . PHE A 1 89 ? -17.277 3.966 19.717 1.00 74.19 89 PHE A N 1
ATOM 705 C CA . PHE A 1 89 ? -18.659 3.509 19.541 1.00 74.19 89 PHE A CA 1
ATOM 706 C C . PHE A 1 89 ? -19.506 3.746 20.800 1.00 74.19 89 PHE A C 1
ATOM 708 O O . PHE A 1 89 ? -19.874 2.825 21.525 1.00 74.19 89 PHE A O 1
ATOM 715 N N . THR A 1 90 ? -19.826 5.006 21.087 1.00 76.88 90 THR A N 1
ATOM 716 C CA . THR A 1 90 ? -20.786 5.371 22.139 1.00 76.88 90 THR A CA 1
ATOM 717 C C . THR A 1 90 ? -21.851 6.295 21.552 1.00 76.88 90 THR A C 1
ATOM 719 O O . THR A 1 90 ? -21.535 7.213 20.803 1.00 76.88 90 THR A O 1
ATOM 722 N N . LYS A 1 91 ? -23.128 6.078 21.898 1.00 77.62 91 LYS A N 1
ATOM 723 C CA . LYS A 1 91 ? -24.252 6.907 21.414 1.00 77.62 91 LYS A CA 1
ATOM 724 C C . LYS A 1 91 ? -24.136 8.377 21.844 1.00 77.62 91 LYS A C 1
ATOM 726 O O . LYS A 1 91 ? -24.660 9.257 21.171 1.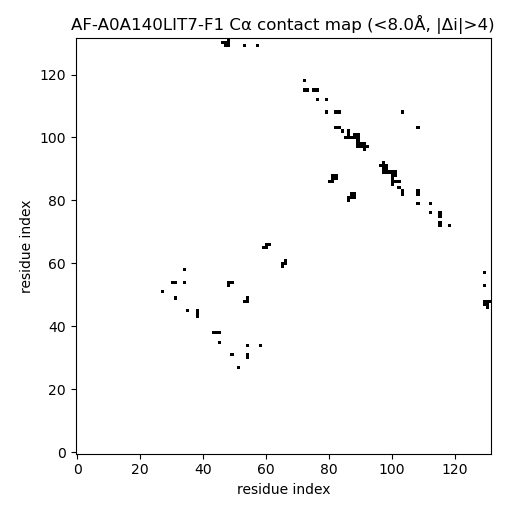00 77.62 91 LYS A O 1
ATOM 731 N N . THR A 1 92 ? -23.481 8.633 22.975 1.00 81.56 92 THR A N 1
ATOM 732 C CA . THR A 1 92 ? -23.215 9.977 23.492 1.00 81.56 92 THR A CA 1
ATOM 733 C C . THR A 1 92 ? -21.772 10.085 23.968 1.00 81.56 92 THR A C 1
ATOM 735 O O . THR A 1 92 ? -21.242 9.150 24.567 1.00 81.56 92 THR A O 1
ATOM 738 N N . ALA A 1 93 ? -21.148 11.234 23.715 1.00 80.62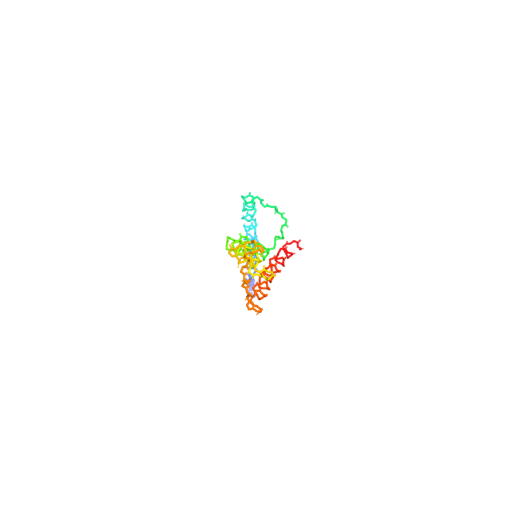 93 ALA A N 1
ATOM 739 C CA . ALA A 1 93 ? -19.835 11.577 24.254 1.00 80.62 93 ALA A CA 1
ATOM 740 C C . ALA A 1 93 ? -19.926 12.248 25.641 1.00 80.62 93 ALA A C 1
ATOM 742 O O . ALA A 1 93 ? -18.900 12.444 26.291 1.00 80.62 93 ALA A O 1
ATOM 743 N N . ASP A 1 94 ? -21.136 12.595 26.106 1.00 85.50 94 ASP A N 1
ATOM 744 C CA . ASP A 1 94 ? -21.336 13.203 27.423 1.00 85.50 94 ASP A CA 1
ATOM 745 C C . ASP A 1 94 ? -21.051 12.184 28.534 1.00 85.50 94 ASP A C 1
ATOM 747 O O . ASP A 1 94 ? -21.707 11.145 28.634 1.00 85.50 94 ASP A O 1
ATOM 751 N N . VAL A 1 95 ? -20.091 12.516 29.400 1.00 81.62 95 VAL A N 1
ATOM 752 C CA . VAL A 1 95 ? -19.681 11.706 30.555 1.00 81.62 95 VAL A CA 1
ATOM 753 C C . VAL A 1 95 ? -20.860 11.431 31.493 1.00 81.62 95 VAL A C 1
ATOM 755 O O . VAL A 1 95 ? -20.915 10.367 32.104 1.00 81.62 95 VAL A O 1
ATOM 758 N N . ARG A 1 96 ? -21.831 12.350 31.579 1.00 86.38 96 ARG A N 1
ATOM 759 C CA . ARG A 1 96 ? -22.989 12.241 32.482 1.00 86.38 96 ARG A CA 1
ATOM 760 C C . ARG A 1 96 ? -23.991 11.169 32.060 1.00 86.38 96 ARG A C 1
ATOM 762 O O . ARG A 1 96 ? -24.682 10.622 32.912 1.00 86.38 96 ARG A O 1
ATOM 769 N N . TYR A 1 97 ? -24.062 10.866 30.764 1.00 81.19 97 TYR A N 1
ATOM 770 C CA . TYR A 1 97 ? -25.029 9.926 30.185 1.00 81.19 97 TYR A CA 1
ATOM 771 C C . TYR A 1 97 ? -24.347 8.791 29.408 1.00 81.19 97 TYR A C 1
ATOM 773 O O . TYR A 1 97 ? -24.974 8.133 28.575 1.00 81.19 97 TYR A O 1
ATOM 781 N N . ARG A 1 98 ? -23.047 8.576 29.646 1.00 78.00 98 ARG A N 1
ATOM 782 C CA . ARG A 1 98 ? -22.227 7.646 28.871 1.00 78.00 98 ARG A CA 1
ATOM 783 C C . ARG A 1 98 ? -22.669 6.200 29.110 1.00 78.00 98 ARG A C 1
ATOM 785 O O . ARG A 1 98 ? -22.655 5.718 30.240 1.00 78.00 98 ARG A O 1
ATOM 792 N N . SER A 1 99 ? -23.026 5.491 28.039 1.00 75.31 99 SER A N 1
ATOM 793 C CA . SER A 1 99 ? -23.252 4.043 28.088 1.00 75.31 99 SER A CA 1
ATOM 794 C C . SER A 1 99 ? -21.926 3.290 28.238 1.00 75.31 99 SER A C 1
ATOM 796 O O . SER A 1 99 ? -20.880 3.791 27.822 1.00 75.31 99 SER A O 1
ATOM 798 N N . GLN A 1 100 ? -21.971 2.079 28.805 1.00 78.38 100 GLN A N 1
ATOM 799 C CA . GLN A 1 100 ? -20.813 1.180 28.884 1.00 78.38 100 GLN A CA 1
ATOM 800 C C . GLN A 1 100 ? -20.144 1.040 27.497 1.00 78.38 100 GLN A C 1
ATOM 802 O O . GLN A 1 100 ? -20.848 0.727 26.532 1.00 78.38 100 GLN A O 1
ATOM 807 N N . PRO A 1 101 ? -18.827 1.308 27.374 1.00 74.19 101 PRO A N 1
ATOM 808 C CA . PRO A 1 101 ? -18.100 1.142 26.119 1.00 74.19 101 PRO A CA 1
ATOM 809 C C . PRO A 1 101 ? -18.125 -0.317 25.668 1.00 74.19 101 PRO A C 1
ATOM 811 O O . PRO A 1 101 ? -17.948 -1.225 26.482 1.00 74.19 101 PRO A O 1
ATOM 814 N N . TRP A 1 102 ? -18.314 -0.544 24.372 1.00 75.62 102 TRP A N 1
ATOM 815 C CA . TRP A 1 102 ? -18.193 -1.878 23.797 1.00 75.62 102 TRP A CA 1
ATOM 816 C C . TRP A 1 102 ? -16.726 -2.325 23.831 1.00 75.62 102 TRP A C 1
ATOM 818 O O . TRP A 1 102 ? -15.864 -1.652 23.270 1.00 75.62 102 TRP A O 1
ATOM 828 N N . GLN A 1 103 ? -16.435 -3.457 24.476 1.00 79.81 103 GLN A N 1
ATOM 829 C CA . GLN A 1 103 ? -15.082 -4.014 24.525 1.00 79.81 103 GLN A CA 1
ATOM 830 C C . GLN A 1 103 ? -14.933 -5.113 23.464 1.00 79.81 103 GLN A C 1
ATOM 832 O O . GLN A 1 103 ? -15.612 -6.139 23.566 1.00 79.81 103 GLN A O 1
ATOM 837 N N . PRO A 1 104 ? -14.080 -4.929 22.438 1.00 80.94 104 PRO A N 1
ATOM 838 C CA . PRO A 1 104 ? -13.781 -6.003 21.501 1.00 80.94 104 PRO A CA 1
ATOM 839 C C . PRO A 1 104 ? -13.021 -7.140 22.210 1.00 80.94 104 PRO A C 1
ATOM 841 O O . PRO A 1 104 ? -12.322 -6.893 23.197 1.00 80.94 104 PRO A O 1
ATOM 844 N N . PRO A 1 105 ? -13.133 -8.389 21.723 1.00 85.00 105 PRO A N 1
ATOM 845 C CA . PRO A 1 105 ? -12.338 -9.492 22.248 1.00 85.00 105 PRO A CA 1
ATOM 846 C C . PRO A 1 105 ? -10.843 -9.194 22.094 1.00 85.00 105 PRO A C 1
ATOM 848 O O . PRO A 1 105 ? -10.410 -8.634 21.081 1.00 85.00 105 PRO A O 1
ATOM 851 N N . CYS A 1 106 ? -10.054 -9.593 23.095 1.00 76.75 106 CYS A N 1
ATOM 852 C CA . CYS A 1 106 ? -8.602 -9.474 23.036 1.00 76.75 106 CYS A CA 1
ATOM 853 C C . CYS A 1 106 ? -8.053 -10.210 21.799 1.00 76.75 106 CYS A C 1
ATOM 855 O O . CYS A 1 106 ? -8.532 -11.282 21.430 1.00 76.75 106 CYS A O 1
ATOM 857 N N . GLY A 1 107 ? -7.079 -9.602 21.122 1.00 82.50 107 GLY A N 1
ATOM 858 C CA . GLY A 1 107 ? -6.415 -10.176 19.950 1.00 82.50 107 GLY A CA 1
ATOM 859 C C . GLY A 1 107 ? -7.064 -9.877 18.592 1.00 82.50 107 GLY A C 1
ATOM 860 O O . GLY A 1 107 ? -6.366 -9.909 17.581 1.00 82.50 107 GLY A O 1
ATOM 861 N N . LEU A 1 108 ? -8.358 -9.533 18.507 1.00 85.88 108 LEU A N 1
ATOM 862 C CA . LEU A 1 108 ? -8.962 -9.220 17.199 1.00 85.88 108 LEU A CA 1
ATOM 863 C C . LEU A 1 108 ? -8.416 -7.908 16.624 1.00 85.88 108 LEU A C 1
ATOM 865 O O . LEU A 1 108 ? -8.016 -7.862 15.467 1.00 85.88 108 LEU A O 1
ATOM 869 N N . THR A 1 109 ? -8.379 -6.846 17.429 1.00 89.81 109 THR A N 1
ATOM 870 C CA . THR A 1 109 ? -7.823 -5.559 16.987 1.00 89.81 109 THR A CA 1
ATOM 871 C C . THR A 1 109 ? -6.321 -5.671 16.749 1.00 89.81 109 THR A C 1
ATOM 873 O O . THR A 1 109 ? -5.843 -5.261 15.701 1.00 89.81 109 THR A O 1
ATOM 876 N N . GLU A 1 110 ? -5.606 -6.347 17.650 1.00 90.94 110 GLU A N 1
ATOM 877 C CA . GLU A 1 110 ? -4.158 -6.569 17.564 1.00 90.94 110 GLU A CA 1
ATOM 878 C C . GLU A 1 110 ? -3.748 -7.317 16.285 1.00 90.94 110 GLU A C 1
ATOM 880 O O . GLU A 1 110 ? -2.786 -6.943 15.620 1.00 90.94 110 GLU A O 1
ATOM 885 N N . THR A 1 111 ? -4.495 -8.353 15.885 1.00 92.19 111 THR A N 1
ATOM 886 C CA . THR A 1 111 ? -4.192 -9.099 14.650 1.00 92.19 111 THR A CA 1
ATOM 887 C C . THR A 1 111 ? -4.429 -8.270 13.391 1.00 92.19 111 THR A C 1
ATOM 889 O O . THR A 1 111 ? -3.640 -8.355 12.448 1.00 92.19 111 THR A O 1
ATOM 892 N N . ILE A 1 112 ? -5.483 -7.449 13.369 1.00 91.44 112 ILE A N 1
ATOM 893 C CA . ILE A 1 112 ? -5.768 -6.546 12.247 1.00 91.44 112 ILE A CA 1
ATOM 894 C C . ILE A 1 112 ? -4.696 -5.455 12.163 1.00 91.44 112 ILE A C 1
ATOM 896 O O . ILE A 1 112 ? -4.194 -5.175 11.075 1.00 91.44 112 ILE A O 1
ATOM 900 N N . GLU A 1 113 ? -4.304 -4.881 13.300 1.00 92.50 113 GLU A N 1
ATOM 901 C CA . GLU A 1 113 ? -3.233 -3.890 13.378 1.00 92.50 113 GLU A CA 1
ATOM 902 C C . GLU A 1 113 ? -1.907 -4.475 12.876 1.00 92.50 113 GLU A C 1
ATOM 904 O O . GLU A 1 113 ? -1.283 -3.919 11.971 1.00 92.50 113 GLU A O 1
ATOM 909 N N . ALA A 1 114 ? -1.516 -5.649 13.382 1.00 93.19 114 ALA A N 1
ATOM 910 C CA . ALA A 1 114 ? -0.298 -6.339 12.969 1.00 93.19 114 ALA A CA 1
ATOM 911 C C . ALA A 1 114 ? -0.290 -6.649 11.464 1.00 93.19 114 ALA A C 1
ATOM 913 O O . ALA A 1 114 ? 0.738 -6.490 10.804 1.00 93.19 114 ALA A O 1
ATOM 914 N N . PHE A 1 115 ? -1.433 -7.042 10.896 1.00 93.38 115 PHE A N 1
ATOM 915 C CA . PHE A 1 115 ? -1.574 -7.255 9.457 1.00 93.38 115 PHE A CA 1
ATOM 916 C C . PHE A 1 115 ? -1.377 -5.957 8.656 1.00 93.38 115 PHE A C 1
ATOM 918 O O . PHE A 1 115 ? -0.621 -5.947 7.680 1.00 93.38 115 PHE A O 1
ATOM 925 N N . CYS A 1 116 ? -1.998 -4.851 9.080 1.00 92.81 116 CYS A N 1
ATOM 926 C CA . CYS A 1 116 ? -1.806 -3.534 8.466 1.00 92.81 116 CYS A CA 1
ATOM 927 C C . CYS A 1 116 ? -0.340 -3.088 8.532 1.00 92.81 116 CYS A C 1
ATOM 929 O O . CYS A 1 116 ? 0.222 -2.649 7.527 1.00 92.81 116 CYS A O 1
ATOM 931 N N . LEU A 1 117 ? 0.300 -3.235 9.694 1.00 92.75 117 LEU A N 1
ATOM 932 C CA . LEU A 1 117 ? 1.706 -2.891 9.893 1.00 92.75 117 LEU A CA 1
ATOM 933 C C . LEU A 1 117 ? 2.629 -3.752 9.028 1.00 92.75 117 LEU A C 1
ATOM 935 O O . LEU A 1 117 ? 3.566 -3.224 8.435 1.00 92.75 117 LEU A O 1
ATOM 939 N N . LEU A 1 118 ? 2.347 -5.049 8.882 1.00 94.00 118 LEU A N 1
ATOM 940 C CA . LEU A 1 118 ? 3.095 -5.928 7.983 1.00 94.00 118 LEU A CA 1
ATOM 941 C C . LEU A 1 118 ? 2.978 -5.456 6.529 1.00 94.00 118 LEU A C 1
ATOM 943 O O . LEU A 1 118 ? 3.990 -5.372 5.832 1.00 94.00 118 LEU A O 1
ATOM 947 N N . ALA A 1 119 ? 1.779 -5.082 6.076 1.00 91.62 119 ALA A N 1
ATOM 948 C CA . ALA A 1 119 ? 1.590 -4.526 4.739 1.00 91.62 119 ALA A CA 1
ATOM 949 C C . ALA A 1 119 ? 2.393 -3.226 4.531 1.00 91.62 119 ALA A C 1
ATOM 951 O O . ALA A 1 119 ? 3.039 -3.070 3.493 1.00 91.62 119 ALA A O 1
ATOM 952 N N . PHE A 1 120 ? 2.439 -2.331 5.526 1.00 91.50 120 PHE A N 1
ATOM 953 C CA . PHE A 1 120 ? 3.293 -1.138 5.474 1.00 91.50 120 PHE A CA 1
ATOM 954 C C . PHE A 1 120 ? 4.786 -1.465 5.494 1.00 91.50 120 PHE A C 1
ATOM 956 O O . PHE A 1 120 ? 5.557 -0.826 4.784 1.00 91.50 120 PHE A O 1
ATOM 963 N N . LEU A 1 121 ? 5.219 -2.466 6.261 1.00 93.31 121 LEU A N 1
ATOM 964 C CA . LEU A 1 121 ? 6.613 -2.914 6.254 1.00 93.31 121 LEU A CA 1
ATOM 965 C C . LEU A 1 121 ? 7.026 -3.422 4.872 1.00 93.31 121 LEU A C 1
ATOM 967 O O . LEU A 1 121 ? 8.133 -3.134 4.414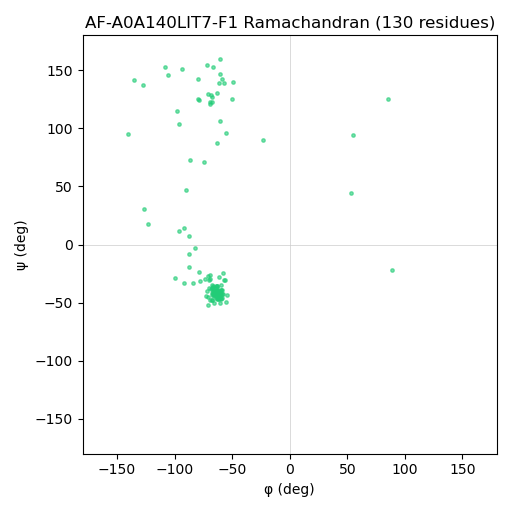 1.00 93.31 121 LEU A O 1
ATOM 971 N N . VAL A 1 122 ? 6.136 -4.143 4.188 1.00 90.12 122 VAL A N 1
ATOM 972 C CA . VAL A 1 122 ? 6.354 -4.573 2.803 1.00 90.12 122 VAL A CA 1
ATOM 973 C C . VAL A 1 122 ? 6.394 -3.367 1.855 1.00 90.12 122 VAL A C 1
ATOM 975 O O . VAL A 1 122 ? 7.320 -3.294 1.049 1.00 90.12 122 VAL A O 1
ATOM 978 N N . ASP A 1 123 ? 5.479 -2.397 1.983 1.00 88.94 123 ASP A N 1
ATOM 979 C CA . ASP A 1 123 ? 5.488 -1.142 1.200 1.00 88.94 123 ASP A CA 1
ATOM 980 C C . ASP A 1 123 ? 6.814 -0.382 1.345 1.00 88.94 123 ASP A C 1
ATOM 982 O O . ASP A 1 123 ? 7.462 -0.033 0.356 1.00 88.94 123 ASP A O 1
ATOM 986 N N . LEU A 1 124 ? 7.262 -0.193 2.588 1.00 86.81 124 LEU A N 1
ATOM 987 C CA . LEU A 1 124 ? 8.528 0.460 2.900 1.00 86.81 124 LEU A CA 1
ATOM 988 C C . LEU A 1 124 ? 9.712 -0.338 2.354 1.00 86.81 124 LEU A C 1
ATOM 990 O O . LEU A 1 124 ? 10.626 0.247 1.785 1.00 86.81 124 LEU A O 1
ATOM 994 N N . SER A 1 125 ? 9.691 -1.667 2.465 1.00 86.38 125 SER A N 1
ATOM 995 C CA . SER A 1 125 ? 10.755 -2.526 1.929 1.00 86.38 125 SER A CA 1
ATOM 996 C C . SER A 1 125 ? 10.864 -2.432 0.408 1.00 86.38 125 SER A C 1
ATOM 998 O O . SER A 1 125 ? 11.974 -2.458 -0.124 1.00 86.38 125 SER A O 1
ATOM 1000 N N . VAL A 1 126 ? 9.735 -2.317 -0.298 1.00 83.62 126 VAL A N 1
ATOM 1001 C CA . VAL A 1 126 ? 9.699 -2.108 -1.753 1.00 83.62 126 VAL A CA 1
ATOM 1002 C C . VAL A 1 126 ? 10.298 -0.749 -2.107 1.00 83.62 126 VAL A C 1
ATOM 1004 O O . VAL A 1 126 ? 11.239 -0.698 -2.895 1.00 83.62 126 VAL A O 1
ATOM 1007 N N . LYS A 1 127 ? 9.856 0.330 -1.450 1.00 80.56 127 LYS A N 1
ATOM 1008 C CA . LYS A 1 127 ? 10.411 1.677 -1.668 1.00 80.56 127 LYS A CA 1
ATOM 1009 C C . LYS A 1 127 ? 11.899 1.776 -1.342 1.00 80.56 127 LYS A C 1
ATOM 1011 O O . LYS A 1 127 ? 12.652 2.407 -2.072 1.00 80.56 127 LYS A O 1
ATOM 1016 N N . VAL A 1 128 ? 12.351 1.141 -0.262 1.00 79.00 128 VAL A N 1
ATOM 1017 C CA . VAL A 1 128 ? 13.769 1.139 0.131 1.00 79.00 128 VAL A CA 1
ATOM 1018 C C . VAL A 1 128 ? 14.626 0.382 -0.886 1.00 79.00 128 VAL A C 1
ATOM 1020 O O . VAL A 1 128 ? 15.746 0.804 -1.158 1.00 79.00 128 VAL A O 1
ATOM 1023 N N . LYS A 1 129 ? 14.109 -0.703 -1.477 1.00 71.81 129 LYS A N 1
ATOM 1024 C CA . LYS A 1 129 ? 14.779 -1.408 -2.584 1.00 71.81 129 LYS A CA 1
ATOM 1025 C C . LYS A 1 129 ? 14.803 -0.600 -3.880 1.00 71.81 129 LYS A C 1
ATOM 1027 O O . LYS A 1 129 ? 15.681 -0.828 -4.697 1.00 71.81 129 LYS A O 1
ATOM 1032 N N . GLU A 1 130 ? 13.851 0.306 -4.073 1.00 65.25 130 GLU A N 1
ATOM 1033 C CA . GLU A 1 130 ? 13.790 1.184 -5.245 1.00 65.25 130 GLU A CA 1
ATOM 1034 C C . GLU A 1 130 ? 14.786 2.359 -5.150 1.00 65.25 130 GLU A C 1
ATOM 1036 O O . GLU A 1 130 ? 15.310 2.798 -6.173 1.00 65.25 130 GLU A O 1
ATOM 1041 N N . ILE A 1 131 ? 15.073 2.840 -3.929 1.00 57.28 131 ILE A N 1
ATOM 1042 C CA . ILE A 1 131 ? 15.951 3.998 -3.645 1.00 57.28 131 ILE A CA 1
ATOM 1043 C C . ILE A 1 131 ? 17.444 3.616 -3.518 1.00 57.28 131 ILE A C 1
ATOM 1045 O O . ILE A 1 131 ? 18.305 4.492 -3.619 1.00 57.28 131 ILE A O 1
ATOM 1049 N N . LYS A 1 132 ? 17.774 2.340 -3.283 1.00 48.25 132 LYS A N 1
ATOM 1050 C CA . LYS A 1 132 ? 19.154 1.858 -3.083 1.00 48.25 132 LYS A CA 1
ATOM 1051 C C . LYS A 1 132 ? 19.730 1.186 -4.327 1.00 48.25 132 LYS A C 1
ATOM 1053 O O . LYS A 1 132 ? 20.924 1.433 -4.602 1.00 48.25 132 LYS A O 1
#

Sequence (132 aa):
MAAEEQPLLGRDRGSGQVHSGAAADQELCIDQAVVFIEDAIKYRSIYHRMDAGSLWLYRWYYSNVCQRVLGFIIFLILILAFVEVPSSFTKTADVRYRSQPWQPPCGLTETIEAFCLLAFLVDLSVKVKEIK

Foldseek 3Di:
DDDDDDDDDDPCPPPVVVVVVVVVVVVLVVLVVVVVVVCVVVVHDDQWDSDPVRSVLVCVCPDPVNVVVLVVLVVQLVVLVCCDPVHVPWPDPDPVPTDDGDHDDPPPSVVSNVVSVVSVVVVVVSVVNGND